Protein AF-A0A7S1WLD5-F1 (afdb_monomer_lite)

Foldseek 3Di:
DDDDPVVVVVVVVVVVVLLPDCPQLDDDPDQGPQDPVNLSVDPLVSLLVVVVVVVVVVVVVVVVCVVVVVVVVVVDDPCPVVVVLVCQLVVLVVLLVVLVCLVVSVSSQLSPPDPACSNPVDGDPDHSNVVSNVSSVVSNVSSVCSNVVSVVVVVVVVVD

pLDDT: mean 77.35, std 20.02, range [31.09, 97.88]

Radius of gyration: 20.26 Å; chains: 1; bounding box: 47×35×56 Å

Secondary structure (DSSP, 8-state):
-PPPTHHHHHHHHHHHHHHS-GGGS--TT--PPPPTT-GGGS-HHHHHHHHHHHHHHHHHHHHHHHHHHHHHTTTSPTTHHHHHHTTHHHHHHHHHHHHHHHHHTHHHHHTTSPPTTTBTTBPPPS-HHHHHHHHHHHHHHHHHHHHHHHHHHHHHHTT-

Sequence (160 aa):
RQPTPALAAGALAAAGSLLLDPAWAGTDGMALPVAPSGINALPESQQAAAVLAILAGLALDTWFLLFALGKLRGALPEGWFENWQKTWPVLGAVYMAAGVAHFTAAAAFESIYPPPGTWGFWLLPGSAEFHVAWTGVAEIAGGAGLFLGALYLGIADSLK

Structure (mmCIF, N/CA/C/O backbone):
data_AF-A0A7S1WLD5-F1
#
_entry.id   AF-A0A7S1WLD5-F1
#
loop_
_atom_site.group_PDB
_atom_site.id
_atom_site.type_symbol
_atom_site.label_atom_id
_atom_site.label_alt_id
_atom_site.label_comp_id
_atom_site.label_asym_id
_atom_site.label_entity_id
_atom_site.label_seq_id
_atom_site.pdbx_PDB_ins_code
_atom_site.Cartn_x
_atom_site.Cartn_y
_atom_site.Cartn_z
_atom_site.occupancy
_atom_site.B_iso_or_equiv
_atom_site.auth_seq_id
_atom_site.auth_comp_id
_atom_site.auth_asym_id
_atom_site.auth_atom_id
_atom_site.pdbx_PDB_model_num
ATOM 1 N N . ARG A 1 1 ? -14.870 -22.609 15.063 1.00 41.34 1 ARG A N 1
ATOM 2 C CA . ARG A 1 1 ? -13.525 -23.064 14.634 1.00 41.34 1 ARG A CA 1
ATOM 3 C C . ARG A 1 1 ? -12.662 -21.822 14.490 1.00 41.34 1 ARG A C 1
ATOM 5 O O . ARG A 1 1 ? -12.967 -21.013 13.629 1.00 41.34 1 ARG A O 1
ATOM 12 N N . GLN A 1 2 ? -11.698 -21.615 15.384 1.00 34.25 2 GLN A N 1
ATOM 13 C CA . GLN A 1 2 ? -10.768 -20.487 15.281 1.00 34.25 2 GLN A CA 1
ATOM 14 C C . GLN A 1 2 ? -9.741 -20.793 14.177 1.00 34.25 2 GLN A C 1
ATOM 16 O O . GLN A 1 2 ? -9.264 -21.931 14.134 1.00 34.25 2 GLN A O 1
ATOM 21 N N . PRO A 1 3 ? -9.435 -19.857 13.262 1.00 37.41 3 PRO A N 1
ATOM 22 C CA . PRO A 1 3 ? -8.400 -20.068 12.260 1.00 37.41 3 PRO A CA 1
ATOM 23 C C . PRO A 1 3 ? -7.035 -20.141 12.953 1.00 37.41 3 PRO A C 1
ATOM 25 O O . PRO A 1 3 ? -6.653 -19.257 13.715 1.00 37.41 3 PRO A O 1
ATOM 28 N N . THR A 1 4 ? -6.316 -21.235 12.722 1.00 37.81 4 THR A N 1
ATOM 29 C CA . THR A 1 4 ? -4.970 -21.458 13.253 1.00 37.81 4 THR A CA 1
ATOM 30 C C . THR A 1 4 ? -3.964 -20.464 12.648 1.00 37.81 4 THR A C 1
ATOM 32 O O . THR A 1 4 ? -3.985 -20.262 11.431 1.00 37.81 4 THR A O 1
ATOM 35 N N . PRO A 1 5 ? -3.025 -19.914 13.445 1.00 45.03 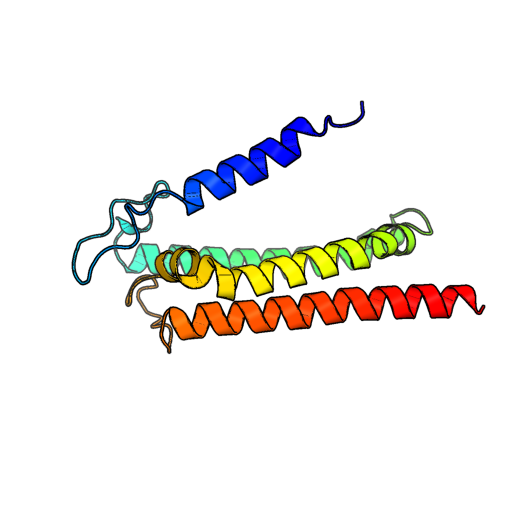5 PRO A N 1
ATOM 36 C CA . PRO A 1 5 ? -2.035 -18.905 13.026 1.00 45.03 5 PRO A CA 1
ATOM 37 C C . PRO A 1 5 ? -1.065 -19.359 11.915 1.00 45.03 5 PRO A C 1
ATOM 39 O O . PRO A 1 5 ? -0.334 -18.545 11.355 1.00 45.03 5 PRO A O 1
ATOM 42 N N . ALA A 1 6 ? -1.087 -20.640 11.542 1.00 37.34 6 ALA A N 1
ATOM 43 C CA . ALA A 1 6 ? -0.253 -21.211 10.487 1.00 37.34 6 ALA A CA 1
ATOM 44 C C . ALA A 1 6 ? -0.578 -20.685 9.071 1.00 37.34 6 ALA A C 1
ATOM 46 O O . ALA A 1 6 ? 0.311 -20.633 8.227 1.00 37.34 6 ALA A O 1
ATOM 47 N N . LEU A 1 7 ? -1.819 -20.254 8.803 1.00 36.81 7 LEU A N 1
ATOM 48 C CA . LEU A 1 7 ? -2.211 -19.751 7.475 1.00 36.81 7 LEU A CA 1
ATOM 49 C C . LEU A 1 7 ? -1.697 -18.327 7.198 1.00 36.81 7 LEU A C 1
ATOM 51 O O . LEU A 1 7 ? -1.329 -18.021 6.067 1.00 36.81 7 LEU A O 1
ATOM 55 N N . ALA A 1 8 ? -1.610 -17.477 8.226 1.00 35.59 8 ALA A N 1
ATOM 56 C CA . ALA A 1 8 ? -1.087 -16.115 8.092 1.00 35.59 8 ALA A CA 1
ATOM 57 C C . ALA A 1 8 ? 0.445 -16.097 7.928 1.00 35.59 8 ALA A C 1
ATOM 59 O O . ALA A 1 8 ? 0.975 -15.334 7.124 1.00 35.59 8 ALA A O 1
ATOM 60 N N . ALA A 1 9 ? 1.152 -16.988 8.632 1.00 36.62 9 ALA A N 1
ATOM 61 C CA . ALA A 1 9 ? 2.599 -17.147 8.492 1.00 36.62 9 ALA A CA 1
ATOM 62 C C . ALA A 1 9 ? 2.997 -17.707 7.113 1.00 36.62 9 ALA A C 1
ATOM 64 O O . ALA A 1 9 ? 4.001 -17.283 6.546 1.00 36.62 9 ALA A O 1
ATOM 65 N N . GLY A 1 10 ? 2.188 -18.611 6.545 1.00 31.09 10 GLY A N 1
ATOM 66 C CA . GLY A 1 10 ? 2.418 -19.166 5.208 1.00 31.09 10 GLY A CA 1
ATOM 67 C C . GLY A 1 10 ? 2.287 -18.132 4.085 1.00 31.09 10 GLY A C 1
ATOM 68 O O . GLY A 1 10 ? 3.090 -18.144 3.158 1.00 31.09 10 GLY A O 1
ATOM 69 N N . ALA A 1 11 ? 1.335 -17.199 4.192 1.00 38.31 11 ALA A N 1
ATOM 70 C CA . ALA A 1 11 ? 1.167 -16.120 3.216 1.00 38.31 11 ALA A CA 1
ATOM 71 C C . ALA A 1 11 ? 2.327 -15.106 3.259 1.00 38.31 11 ALA A C 1
ATOM 73 O O . ALA A 1 11 ? 2.817 -14.700 2.207 1.00 38.31 11 ALA A O 1
ATOM 74 N N . LEU A 1 12 ? 2.820 -14.759 4.457 1.00 37.16 12 LEU A N 1
ATOM 75 C CA . LEU A 1 12 ? 4.004 -13.903 4.611 1.00 37.16 12 LEU A CA 1
ATOM 76 C C . LEU A 1 12 ? 5.284 -14.585 4.105 1.00 37.16 12 LEU A C 1
ATOM 78 O O . LEU A 1 12 ? 6.109 -13.942 3.463 1.00 37.16 12 LEU A O 1
ATOM 82 N N . ALA A 1 13 ? 5.448 -15.884 4.370 1.00 36.97 13 ALA A N 1
ATOM 83 C CA . ALA A 1 13 ? 6.610 -16.645 3.917 1.00 36.97 13 ALA A CA 1
ATOM 84 C C . ALA A 1 13 ? 6.613 -16.855 2.393 1.00 36.97 13 ALA A C 1
ATOM 86 O O . ALA A 1 13 ? 7.673 -16.778 1.774 1.00 36.97 13 ALA A O 1
ATOM 87 N N . ALA A 1 14 ? 5.442 -17.066 1.780 1.00 36.34 14 ALA A N 1
ATOM 88 C CA . ALA A 1 14 ? 5.288 -17.165 0.328 1.00 36.34 14 ALA A CA 1
ATOM 89 C C . ALA A 1 14 ? 5.526 -15.815 -0.373 1.00 36.34 14 ALA A C 1
ATOM 91 O O . ALA A 1 14 ? 6.196 -15.769 -1.402 1.00 36.34 14 ALA A O 1
ATOM 92 N N . ALA A 1 15 ? 5.056 -14.707 0.213 1.00 38.03 15 ALA A N 1
ATOM 93 C CA . ALA A 1 15 ? 5.371 -13.364 -0.274 1.00 38.03 15 ALA A CA 1
ATOM 94 C C . ALA A 1 15 ? 6.873 -13.052 -0.138 1.00 38.03 15 ALA A C 1
ATOM 96 O O . ALA A 1 15 ? 7.484 -12.537 -1.069 1.00 38.03 15 ALA A O 1
ATOM 97 N N . GLY A 1 16 ? 7.491 -13.439 0.983 1.00 35.56 16 GLY A N 1
ATOM 98 C CA . GLY A 1 16 ? 8.926 -13.271 1.217 1.00 35.56 16 GLY A CA 1
ATOM 99 C C . GLY A 1 16 ? 9.806 -14.093 0.273 1.00 35.56 16 GLY A C 1
ATOM 100 O O . GLY A 1 16 ? 10.851 -13.617 -0.143 1.00 35.56 16 GLY A O 1
ATOM 101 N N . SER A 1 17 ? 9.388 -15.298 -0.124 1.00 39.84 17 SER A N 1
ATOM 102 C CA . SER A 1 17 ? 10.163 -16.131 -1.059 1.00 39.84 17 SER A CA 1
ATOM 103 C C . SER A 1 17 ? 10.035 -15.689 -2.523 1.00 39.84 17 SER A C 1
ATOM 105 O O . SER A 1 17 ? 10.983 -15.869 -3.278 1.00 39.84 17 SER A O 1
ATOM 107 N N . LEU A 1 18 ? 8.936 -15.028 -2.903 1.00 40.19 18 LEU A N 1
ATOM 108 C CA . LEU A 1 18 ? 8.808 -14.323 -4.190 1.00 40.19 18 LEU A CA 1
ATOM 109 C C . LEU A 1 18 ? 9.634 -13.024 -4.250 1.00 40.19 18 LEU A C 1
ATOM 111 O O . LEU A 1 18 ? 10.083 -12.643 -5.324 1.00 40.19 18 LEU A O 1
ATOM 115 N N . LEU A 1 19 ? 9.858 -12.367 -3.107 1.00 40.00 19 LEU A N 1
ATOM 116 C CA . LEU A 1 19 ? 10.661 -11.139 -2.991 1.00 40.00 19 LEU A CA 1
ATOM 117 C C . LEU A 1 19 ? 12.180 -11.389 -2.922 1.00 40.00 19 LEU A C 1
ATOM 119 O O . LEU A 1 19 ? 12.954 -10.447 -3.070 1.00 40.00 19 LEU A O 1
ATOM 123 N N . LEU A 1 20 ? 12.614 -12.630 -2.669 1.00 39.41 20 LEU A N 1
ATOM 124 C CA . LEU A 1 20 ? 14.019 -12.982 -2.416 1.00 39.41 20 LEU A CA 1
ATOM 125 C C . LEU A 1 20 ? 14.713 -13.723 -3.565 1.00 39.41 20 LEU A C 1
ATOM 127 O O . LEU A 1 20 ? 15.912 -13.976 -3.461 1.00 39.41 20 LEU A O 1
ATOM 131 N N . ASP A 1 21 ? 14.009 -14.081 -4.640 1.00 39.22 21 ASP A N 1
ATOM 132 C CA . ASP A 1 21 ? 14.665 -14.594 -5.844 1.00 39.22 21 ASP A CA 1
ATOM 133 C C . ASP A 1 21 ? 15.201 -13.397 -6.645 1.00 39.22 21 ASP A C 1
ATOM 135 O O . ASP A 1 21 ? 14.396 -12.580 -7.054 1.00 39.22 21 ASP A O 1
ATOM 139 N N . PRO A 1 22 ? 16.514 -13.211 -6.858 1.00 41.34 22 PRO A N 1
ATOM 140 C CA . PRO A 1 22 ? 17.058 -12.069 -7.597 1.00 41.34 22 PRO A CA 1
ATOM 141 C C . PRO A 1 22 ? 16.975 -12.228 -9.128 1.00 41.34 22 PRO A C 1
ATOM 143 O O . PRO A 1 22 ? 17.436 -11.346 -9.852 1.00 41.34 22 PRO A O 1
ATOM 146 N N . ALA A 1 23 ? 16.405 -13.325 -9.648 1.00 43.69 23 ALA A N 1
ATOM 147 C CA . ALA A 1 23 ? 16.416 -13.657 -11.080 1.00 43.69 23 ALA A CA 1
ATOM 148 C C . ALA A 1 23 ? 15.698 -12.651 -12.005 1.00 43.69 23 ALA A C 1
ATOM 150 O O . ALA A 1 23 ? 15.829 -12.727 -13.225 1.00 43.69 23 ALA A O 1
ATOM 151 N N . TRP A 1 24 ? 14.947 -11.708 -11.447 1.00 44.19 24 TRP A N 1
ATOM 152 C CA . TRP A 1 24 ? 14.149 -10.723 -12.176 1.00 44.19 24 TRP A CA 1
ATOM 153 C C . TRP A 1 24 ? 14.730 -9.300 -12.106 1.00 44.19 24 TRP A C 1
ATOM 155 O O . TRP A 1 24 ? 14.307 -8.430 -12.861 1.00 44.19 24 TRP A O 1
ATOM 165 N N . ALA A 1 25 ? 15.728 -9.060 -11.249 1.00 42.53 25 ALA A N 1
ATOM 166 C CA . ALA A 1 25 ? 16.315 -7.741 -11.001 1.00 42.53 25 ALA A CA 1
ATOM 167 C C . ALA A 1 25 ? 17.462 -7.380 -11.974 1.00 42.53 25 ALA A C 1
ATOM 169 O O . ALA A 1 25 ? 18.408 -6.686 -11.602 1.00 42.53 25 ALA A O 1
ATOM 170 N N . GLY A 1 26 ? 17.418 -7.871 -13.219 1.00 38.22 26 GLY A N 1
ATOM 171 C CA . GLY A 1 26 ? 18.551 -7.811 -14.141 1.00 38.22 26 GLY A CA 1
ATOM 172 C C . GLY A 1 26 ? 18.223 -7.419 -15.582 1.00 38.22 26 GLY A C 1
ATOM 173 O O . GLY A 1 26 ? 17.738 -8.235 -16.357 1.00 38.22 26 GLY A O 1
ATOM 174 N N . THR A 1 27 ? 18.712 -6.229 -15.942 1.00 41.09 27 THR A N 1
ATOM 175 C CA . THR A 1 27 ? 19.213 -5.762 -17.254 1.00 41.09 27 THR A CA 1
ATOM 176 C C . THR A 1 27 ? 18.261 -5.134 -18.276 1.00 41.09 27 THR A C 1
ATOM 178 O O . THR A 1 27 ? 17.300 -5.726 -18.765 1.00 41.09 27 THR A O 1
ATOM 181 N N . ASP A 1 28 ? 18.670 -3.925 -18.667 1.00 45.69 28 ASP A N 1
ATOM 182 C CA . ASP A 1 28 ? 18.375 -3.251 -19.924 1.00 45.69 28 ASP A CA 1
ATOM 183 C C . ASP A 1 28 ? 18.297 -4.229 -21.107 1.00 45.69 28 ASP A C 1
ATOM 185 O O . ASP A 1 28 ? 19.254 -4.935 -21.431 1.00 45.69 28 ASP A O 1
ATOM 189 N N . GLY A 1 29 ? 17.155 -4.236 -21.794 1.00 44.97 29 GLY A N 1
ATOM 190 C CA . GLY A 1 29 ? 17.025 -4.815 -23.131 1.00 44.97 29 GLY A CA 1
ATOM 191 C C . GLY A 1 29 ? 16.848 -6.334 -23.232 1.00 44.97 29 GLY A C 1
ATOM 192 O O . GLY A 1 29 ? 16.700 -6.819 -24.354 1.00 44.97 29 GLY A O 1
ATOM 193 N N . MET A 1 30 ? 16.803 -7.098 -22.134 1.00 46.12 30 MET A N 1
ATOM 194 C CA . MET A 1 30 ? 16.378 -8.504 -22.200 1.00 46.12 30 MET A CA 1
ATOM 195 C C . MET A 1 30 ? 14.857 -8.618 -22.093 1.00 46.12 30 MET A C 1
ATOM 197 O O . MET A 1 30 ? 14.233 -8.073 -21.186 1.00 46.12 30 MET A O 1
ATOM 201 N N . ALA A 1 31 ? 14.253 -9.338 -23.043 1.00 57.16 31 ALA A N 1
ATOM 202 C CA . ALA A 1 31 ? 12.845 -9.702 -22.991 1.00 57.16 31 ALA A CA 1
ATOM 203 C C . ALA A 1 31 ? 12.555 -10.383 -21.646 1.00 57.16 31 ALA A C 1
ATOM 205 O O . ALA A 1 31 ? 13.089 -11.460 -21.372 1.00 57.16 31 ALA A O 1
ATOM 206 N N . LEU A 1 32 ? 11.740 -9.736 -20.805 1.00 62.84 32 LEU A N 1
ATOM 207 C CA . LEU A 1 32 ? 11.307 -10.320 -19.541 1.00 62.84 32 LEU A CA 1
ATOM 208 C C . LEU A 1 32 ? 10.678 -11.695 -19.814 1.00 62.84 32 LEU A C 1
ATOM 210 O O . LEU A 1 32 ? 9.942 -11.837 -20.799 1.00 62.84 32 LEU A O 1
ATOM 214 N N . PRO A 1 33 ? 10.927 -12.705 -18.962 1.00 71.69 33 PRO A N 1
ATOM 215 C CA . PRO A 1 33 ? 10.250 -13.984 -19.096 1.00 71.69 33 PRO A CA 1
ATOM 216 C C . PRO A 1 33 ? 8.733 -13.771 -19.078 1.00 71.69 33 PRO A C 1
ATOM 218 O O . PRO A 1 33 ? 8.220 -12.845 -18.443 1.00 71.69 33 PRO A O 1
ATOM 221 N N . VAL A 1 34 ? 7.999 -14.626 -19.791 1.00 74.69 34 VAL A N 1
ATOM 222 C CA . VAL A 1 34 ? 6.534 -14.573 -19.780 1.00 74.69 34 VAL A CA 1
ATOM 223 C C . VAL A 1 34 ? 6.061 -14.735 -18.337 1.00 74.69 34 VAL A C 1
ATOM 225 O O . VAL A 1 34 ? 6.359 -15.736 -17.684 1.00 74.69 34 VAL A O 1
ATOM 228 N N . ALA A 1 35 ? 5.357 -13.727 -17.830 1.00 75.25 35 ALA A N 1
ATOM 229 C CA . ALA A 1 35 ? 4.811 -13.738 -16.487 1.00 75.25 35 ALA A CA 1
ATOM 230 C C . ALA A 1 35 ? 3.762 -14.857 -16.375 1.00 75.25 35 ALA A C 1
ATOM 232 O O . ALA A 1 35 ? 3.121 -15.187 -17.375 1.00 75.25 35 ALA A O 1
ATOM 233 N N . PRO A 1 36 ? 3.490 -15.400 -15.174 1.00 80.94 36 PRO A N 1
ATOM 234 C CA . PRO A 1 36 ? 2.449 -16.415 -14.992 1.00 80.94 36 PRO A CA 1
ATOM 235 C C . PRO A 1 36 ? 1.063 -16.005 -15.518 1.00 80.94 36 PRO A C 1
ATOM 237 O O . PRO A 1 36 ? 0.269 -16.862 -15.893 1.00 80.94 36 PRO A O 1
ATOM 240 N N . SER A 1 37 ? 0.770 -14.701 -15.571 1.00 80.38 37 SER A N 1
ATOM 241 C CA . SER A 1 37 ? -0.468 -14.161 -16.148 1.00 80.38 37 SER A CA 1
ATOM 242 C C . SER A 1 37 ? -0.516 -14.211 -17.680 1.00 80.38 37 SER A C 1
ATOM 244 O O . SER A 1 37 ? -1.590 -14.058 -18.255 1.00 80.38 37 SER A O 1
ATOM 246 N N . GLY A 1 38 ? 0.629 -14.354 -18.352 1.00 83.44 38 GLY A N 1
ATOM 247 C CA . GLY A 1 38 ? 0.768 -14.312 -19.808 1.00 83.44 38 GLY A CA 1
ATOM 248 C C . GLY A 1 38 ? 0.544 -12.936 -20.443 1.00 83.44 38 GLY A C 1
ATOM 249 O O . GLY A 1 38 ? 0.735 -12.797 -21.649 1.00 83.44 38 GLY A O 1
ATOM 250 N N . ILE A 1 39 ? 0.163 -11.912 -19.666 1.00 82.88 39 ILE A N 1
ATOM 251 C CA . ILE A 1 39 ? -0.220 -10.593 -20.195 1.00 82.88 39 ILE A CA 1
ATOM 252 C C . ILE A 1 39 ? 0.940 -9.959 -20.964 1.00 82.88 39 ILE A C 1
ATOM 254 O O . ILE A 1 39 ? 0.732 -9.458 -22.062 1.00 82.88 39 ILE A O 1
ATOM 258 N N . ASN A 1 40 ? 2.169 -10.051 -20.453 1.00 77.88 40 ASN A N 1
ATOM 259 C CA . ASN A 1 40 ? 3.350 -9.466 -21.093 1.00 77.88 40 ASN A CA 1
ATOM 260 C C . ASN A 1 40 ? 3.753 -10.138 -22.421 1.00 77.88 40 ASN A C 1
ATOM 262 O O . ASN A 1 40 ? 4.617 -9.613 -23.118 1.00 77.88 40 ASN A O 1
ATOM 266 N N . ALA A 1 41 ? 3.140 -11.270 -22.784 1.00 83.06 41 ALA A N 1
ATOM 267 C CA . ALA A 1 41 ? 3.333 -11.928 -24.077 1.00 83.06 41 ALA A CA 1
ATOM 268 C C . ALA A 1 41 ? 2.272 -11.536 -25.126 1.00 83.06 41 ALA A C 1
ATOM 270 O O . ALA A 1 41 ? 2.377 -11.940 -26.285 1.00 83.06 41 ALA A O 1
ATOM 271 N N . LEU A 1 42 ? 1.235 -10.784 -24.742 1.00 84.88 42 LEU A N 1
ATOM 272 C CA . LEU A 1 42 ? 0.179 -10.348 -25.656 1.00 84.88 42 LEU A CA 1
ATOM 273 C C . LEU A 1 42 ? 0.626 -9.137 -26.497 1.00 84.88 42 LEU A C 1
ATOM 275 O O . LEU A 1 42 ? 1.534 -8.411 -26.091 1.00 84.88 42 LEU A O 1
ATOM 279 N N . PRO A 1 43 ? -0.029 -8.847 -27.637 1.00 86.94 43 PRO A N 1
ATOM 280 C CA . PRO A 1 43 ? 0.161 -7.580 -28.342 1.00 86.94 43 PRO A CA 1
ATOM 281 C C . PRO A 1 43 ? -0.083 -6.374 -27.423 1.00 86.94 43 PRO A C 1
ATOM 283 O O . PRO A 1 43 ? -0.990 -6.413 -26.592 1.00 86.94 43 PRO A O 1
ATOM 286 N N . GLU A 1 44 ? 0.661 -5.279 -27.606 1.00 78.69 44 GLU A N 1
ATOM 287 C CA . GLU A 1 44 ? 0.599 -4.085 -26.737 1.00 78.69 44 GLU A CA 1
ATOM 288 C C . GLU A 1 44 ? -0.826 -3.551 -26.525 1.00 78.69 44 GLU A C 1
ATOM 290 O O . GLU A 1 44 ? -1.187 -3.156 -25.418 1.00 78.69 44 GLU A O 1
ATOM 295 N N . SER A 1 45 ? -1.675 -3.598 -27.556 1.00 83.81 45 SER A N 1
ATOM 296 C CA . SER A 1 45 ? -3.078 -3.178 -27.458 1.00 83.81 45 SER A CA 1
ATOM 297 C C . SER A 1 45 ? -3.894 -4.031 -26.483 1.00 83.81 45 SER A C 1
ATOM 299 O O . SER A 1 45 ? -4.780 -3.513 -25.806 1.00 83.81 45 SER A O 1
ATOM 301 N N . GLN A 1 46 ? -3.584 -5.322 -26.369 1.00 87.12 46 GLN A N 1
ATOM 302 C CA . GLN A 1 46 ? -4.226 -6.231 -25.422 1.00 87.12 46 GLN A CA 1
ATOM 303 C C . GLN A 1 46 ? -3.662 -6.060 -24.007 1.00 87.12 46 GLN A C 1
ATOM 305 O O . GLN A 1 46 ? -4.427 -6.130 -23.048 1.00 87.12 46 GLN A O 1
ATOM 310 N N . GLN A 1 47 ? -2.365 -5.762 -23.867 1.00 82.44 47 GLN A N 1
ATOM 311 C CA . GLN A 1 47 ? -1.768 -5.405 -22.571 1.00 82.44 47 GLN A CA 1
ATOM 312 C C . GLN A 1 47 ? -2.405 -4.127 -22.011 1.00 82.44 47 GLN A C 1
ATOM 314 O O . GLN A 1 47 ? -2.897 -4.103 -20.883 1.00 82.44 47 GLN A O 1
ATOM 319 N N . ALA A 1 48 ? -2.492 -3.089 -22.846 1.00 81.94 48 ALA A N 1
ATOM 320 C CA . ALA A 1 48 ? -3.170 -1.838 -22.537 1.00 81.94 48 ALA A CA 1
ATOM 321 C C . ALA A 1 48 ? -4.651 -2.051 -22.181 1.00 81.94 48 ALA A C 1
ATOM 323 O O . ALA A 1 48 ? -5.138 -1.498 -21.193 1.00 81.94 48 ALA A O 1
ATOM 324 N N . ALA A 1 49 ? -5.366 -2.880 -22.950 1.00 87.75 49 ALA A N 1
ATOM 325 C CA . ALA A 1 49 ? -6.758 -3.215 -22.663 1.00 87.75 49 ALA A CA 1
ATOM 326 C C . ALA A 1 49 ? -6.917 -3.931 -21.314 1.00 87.75 49 ALA A C 1
ATOM 328 O O . ALA A 1 49 ? -7.868 -3.641 -20.593 1.00 87.75 49 ALA A O 1
ATOM 329 N N . ALA A 1 50 ? -5.985 -4.814 -20.940 1.00 87.44 50 ALA A N 1
ATOM 330 C CA . ALA A 1 50 ? -5.999 -5.478 -19.639 1.00 87.44 50 ALA A CA 1
ATOM 331 C C . ALA A 1 50 ? -5.840 -4.472 -18.488 1.00 87.44 50 ALA A C 1
ATOM 333 O O . ALA A 1 50 ? -6.620 -4.506 -17.538 1.00 87.44 50 ALA A O 1
ATOM 334 N N . VAL A 1 51 ? -4.897 -3.528 -18.596 1.00 83.62 51 VAL A N 1
ATOM 335 C CA . VAL A 1 51 ? -4.721 -2.454 -17.600 1.00 83.62 51 VAL A CA 1
ATOM 336 C C . VAL A 1 51 ? -5.985 -1.599 -17.489 1.00 83.62 51 VAL A C 1
ATOM 338 O O . VAL A 1 51 ? -6.485 -1.375 -16.388 1.00 83.62 51 VAL A O 1
ATOM 341 N N . LEU A 1 52 ? -6.551 -1.165 -18.619 1.00 87.62 52 LEU A N 1
ATOM 342 C CA . LEU A 1 52 ? -7.783 -0.372 -18.637 1.00 87.62 52 LEU A CA 1
ATOM 343 C C . LEU A 1 52 ? -8.977 -1.130 -18.049 1.00 87.62 52 LEU A C 1
ATOM 345 O O . LEU A 1 52 ? -9.763 -0.541 -17.311 1.00 87.62 52 LEU A O 1
ATOM 349 N N . ALA A 1 53 ? -9.104 -2.425 -18.336 1.00 91.38 53 ALA A N 1
ATOM 350 C CA . ALA A 1 53 ? -10.156 -3.266 -17.779 1.00 91.38 53 ALA A CA 1
ATOM 351 C C . ALA A 1 53 ? -10.020 -3.411 -16.257 1.00 91.38 53 ALA A C 1
ATOM 353 O O . ALA A 1 53 ? -11.022 -3.322 -15.552 1.00 91.38 53 ALA A O 1
ATOM 354 N N . ILE A 1 54 ? -8.795 -3.566 -15.743 1.00 90.12 54 ILE A N 1
ATOM 355 C CA . ILE A 1 54 ? -8.525 -3.598 -14.299 1.00 90.12 54 ILE A CA 1
ATOM 356 C C . ILE A 1 54 ? -8.895 -2.257 -13.659 1.00 90.12 54 ILE A C 1
ATOM 358 O O . ILE A 1 54 ? -9.608 -2.239 -12.659 1.00 90.12 54 ILE A O 1
ATOM 362 N N . LEU A 1 55 ? -8.477 -1.131 -14.246 1.00 89.00 55 LEU A N 1
ATOM 363 C CA . LEU A 1 55 ? -8.809 0.203 -13.732 1.00 89.00 55 LEU A CA 1
ATOM 364 C C . LEU A 1 55 ? -10.322 0.463 -13.739 1.00 89.00 55 LEU A C 1
ATOM 366 O O . LEU A 1 55 ? -10.867 0.963 -12.755 1.00 89.00 55 LEU A O 1
ATOM 370 N N . ALA A 1 56 ? -11.009 0.094 -14.821 1.00 94.19 56 ALA A N 1
ATOM 371 C CA . ALA A 1 56 ? -12.458 0.213 -14.923 1.00 94.19 56 ALA A CA 1
ATOM 372 C C . ALA A 1 56 ? -13.170 -0.682 -13.899 1.00 94.19 56 ALA A C 1
ATOM 374 O O . ALA A 1 56 ? -14.087 -0.219 -13.225 1.00 94.19 56 ALA A O 1
ATOM 375 N N . GLY A 1 57 ? -12.719 -1.930 -13.741 1.00 96.75 57 GLY A N 1
ATOM 376 C CA . GLY A 1 57 ? -13.220 -2.858 -12.729 1.00 96.75 57 GLY A CA 1
ATOM 377 C C . GLY A 1 57 ? -13.071 -2.290 -11.320 1.00 96.75 57 GLY A C 1
ATOM 378 O O . GLY A 1 57 ? -14.060 -2.172 -10.609 1.00 96.75 57 GLY A O 1
ATOM 379 N N . LEU A 1 58 ? -11.877 -1.811 -10.957 1.00 94.00 58 LEU A N 1
ATOM 380 C CA . LEU A 1 58 ? -11.616 -1.185 -9.656 1.00 94.00 58 LEU A CA 1
ATOM 381 C C . LEU A 1 58 ? -12.506 0.036 -9.395 1.00 94.00 58 LEU A C 1
ATOM 383 O O . LEU A 1 58 ? -13.006 0.207 -8.280 1.00 94.00 58 LEU A O 1
ATOM 387 N N . ALA A 1 59 ? -12.715 0.887 -10.402 1.00 93.06 59 ALA A N 1
ATOM 388 C CA . ALA A 1 59 ? -13.579 2.058 -10.284 1.00 93.06 59 ALA A CA 1
ATOM 389 C C . ALA A 1 59 ? -15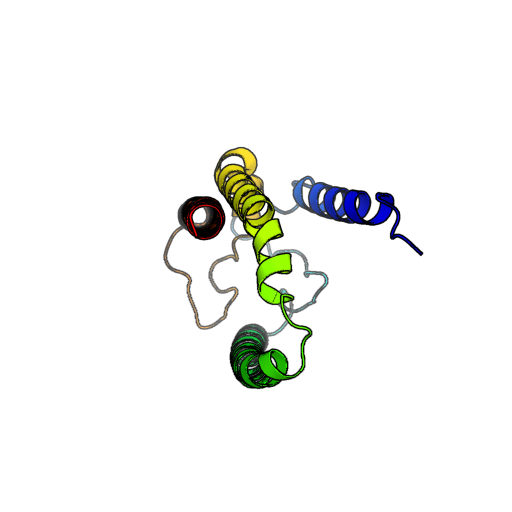.051 1.662 -10.079 1.00 93.06 59 ALA A C 1
ATOM 391 O O . ALA A 1 59 ? -15.720 2.208 -9.198 1.00 93.06 59 ALA A O 1
ATOM 392 N N . LEU A 1 60 ? -15.544 0.696 -10.860 1.00 95.56 60 LEU A N 1
ATOM 393 C CA . LEU A 1 60 ? -16.907 0.177 -10.746 1.00 95.56 60 LEU A CA 1
ATOM 394 C C . LEU A 1 60 ? -17.132 -0.534 -9.412 1.00 95.56 60 LEU A C 1
ATOM 396 O O . LEU A 1 60 ? -18.135 -0.269 -8.751 1.00 95.56 60 LEU A O 1
ATOM 400 N N . ASP A 1 61 ? -16.188 -1.371 -8.986 1.00 93.31 61 ASP A N 1
ATOM 401 C CA . ASP A 1 61 ? -16.242 -2.086 -7.714 1.00 93.31 61 ASP A CA 1
ATOM 402 C C . ASP A 1 61 ? -16.202 -1.111 -6.543 1.00 93.31 61 ASP A C 1
ATOM 404 O O . ASP A 1 61 ? -16.987 -1.237 -5.609 1.00 93.31 61 ASP A O 1
ATOM 408 N N . THR A 1 62 ? -15.353 -0.084 -6.603 1.00 92.50 62 THR A N 1
ATOM 409 C CA . THR A 1 62 ? -15.302 0.961 -5.575 1.00 92.50 62 THR A CA 1
ATOM 410 C C . THR A 1 62 ? -16.624 1.718 -5.506 1.00 92.50 62 THR A C 1
ATOM 412 O O . THR A 1 62 ? -17.180 1.882 -4.421 1.00 92.50 62 THR A O 1
ATOM 415 N N . TRP A 1 63 ? -17.173 2.150 -6.645 1.00 91.50 63 TRP A N 1
ATOM 416 C CA . TRP A 1 63 ? -18.479 2.810 -6.687 1.00 91.50 63 TRP A CA 1
ATOM 417 C C . TRP A 1 63 ? -19.586 1.916 -6.113 1.00 91.50 63 TRP A C 1
ATOM 419 O O . TRP A 1 63 ? -20.371 2.359 -5.270 1.00 91.50 63 TRP A O 1
ATOM 429 N N . PHE A 1 64 ? -19.614 0.644 -6.517 1.00 91.00 64 PHE A N 1
ATOM 430 C CA . PHE A 1 64 ? -20.582 -0.334 -6.039 1.00 91.00 64 PHE A CA 1
ATOM 431 C C . PHE A 1 64 ? -20.444 -0.579 -4.536 1.00 91.00 64 PHE A C 1
ATOM 433 O O . PHE A 1 64 ? -21.444 -0.551 -3.820 1.00 91.00 64 PHE A O 1
ATOM 440 N N . LEU A 1 65 ? -19.222 -0.769 -4.037 1.00 88.56 65 LEU A N 1
ATOM 441 C CA . LEU A 1 65 ? -18.949 -0.968 -2.619 1.00 88.56 65 LEU A CA 1
ATOM 442 C C . LEU A 1 65 ? -19.333 0.262 -1.809 1.00 88.56 65 LEU A C 1
ATOM 444 O O . LEU A 1 65 ? -19.944 0.097 -0.765 1.00 88.56 65 LEU A O 1
ATOM 448 N N . LEU A 1 66 ? -19.061 1.481 -2.275 1.00 87.31 66 LEU A N 1
ATOM 449 C CA . LEU A 1 66 ? -19.479 2.701 -1.578 1.00 87.31 66 LEU A CA 1
ATOM 450 C C . LEU A 1 66 ? -21.007 2.834 -1.530 1.00 87.31 66 LEU A C 1
ATOM 452 O O . LEU A 1 66 ? -21.569 3.132 -0.473 1.00 87.31 66 LEU A O 1
ATOM 456 N N . PHE A 1 67 ? -21.691 2.548 -2.641 1.00 85.12 67 PHE A N 1
ATOM 457 C CA . PHE A 1 67 ? -23.152 2.505 -2.690 1.00 85.12 67 PHE A CA 1
ATOM 458 C C . PHE A 1 67 ? -23.724 1.437 -1.743 1.00 85.12 67 PHE A C 1
ATOM 460 O O . PHE A 1 67 ? -24.665 1.698 -0.987 1.00 85.12 67 PHE A O 1
ATOM 467 N N . ALA A 1 68 ? -23.138 0.239 -1.749 1.00 84.44 68 ALA A N 1
ATOM 468 C CA . ALA A 1 68 ? -23.545 -0.873 -0.906 1.00 84.44 68 ALA A CA 1
ATOM 469 C C . ALA A 1 68 ? -23.249 -0.605 0.573 1.00 84.44 68 ALA A C 1
ATOM 471 O O . ALA A 1 68 ? -24.109 -0.869 1.405 1.00 84.44 68 ALA A O 1
ATOM 472 N N . LEU A 1 69 ? -22.093 -0.030 0.913 1.00 79.19 69 LEU A N 1
ATOM 473 C CA . LEU A 1 69 ? -21.671 0.271 2.284 1.00 79.19 69 LEU A CA 1
ATOM 474 C C . LEU A 1 69 ? -22.645 1.238 2.963 1.00 79.19 69 LEU A C 1
ATOM 476 O O . LEU A 1 69 ? -22.958 1.065 4.141 1.00 79.19 69 LEU A O 1
ATOM 480 N N . GLY A 1 70 ? -23.181 2.207 2.212 1.00 76.31 70 GLY A N 1
ATOM 481 C CA . GLY A 1 70 ? -24.235 3.100 2.695 1.00 76.31 70 GLY A CA 1
ATOM 482 C C . GLY A 1 70 ? -25.489 2.344 3.145 1.00 76.31 70 GLY A C 1
ATOM 483 O O . GLY A 1 70 ? -26.044 2.648 4.197 1.00 76.31 70 GLY A O 1
ATOM 484 N N . LYS A 1 71 ? -25.894 1.307 2.402 1.00 80.94 71 LYS A N 1
ATOM 485 C CA . LYS A 1 71 ? -27.014 0.427 2.779 1.00 80.94 71 LYS A CA 1
ATOM 486 C C . LYS A 1 71 ? -26.634 -0.567 3.878 1.00 80.94 71 LYS A C 1
ATOM 488 O O . LYS A 1 71 ? -27.433 -0.828 4.772 1.00 80.94 71 LYS A O 1
ATOM 493 N N . LEU A 1 72 ? -25.413 -1.097 3.828 1.00 78.88 72 LEU A N 1
ATOM 494 C CA . LEU A 1 72 ? -24.893 -2.095 4.761 1.00 78.88 72 LEU A CA 1
ATOM 495 C C . LEU A 1 72 ? -24.795 -1.535 6.182 1.00 78.88 72 LEU A C 1
ATOM 497 O O . LEU A 1 72 ? -25.053 -2.256 7.139 1.00 78.88 72 LEU A O 1
ATOM 501 N N . ARG A 1 73 ? -24.487 -0.239 6.324 1.00 76.00 73 ARG A N 1
ATOM 502 C CA . ARG A 1 73 ? -24.455 0.452 7.621 1.00 76.00 73 ARG A CA 1
ATOM 503 C C . ARG A 1 73 ? -25.745 0.298 8.422 1.00 76.00 73 ARG A C 1
ATOM 505 O O . ARG A 1 73 ? -25.663 0.136 9.629 1.00 76.00 73 ARG A O 1
ATOM 512 N N . GLY A 1 74 ? -26.905 0.309 7.763 1.00 78.44 74 GLY A N 1
ATOM 513 C CA . GLY A 1 74 ? -28.197 0.118 8.429 1.00 78.44 74 GLY A CA 1
ATOM 514 C C . GLY A 1 74 ? -28.556 -1.344 8.715 1.00 78.44 74 GLY A C 1
ATOM 515 O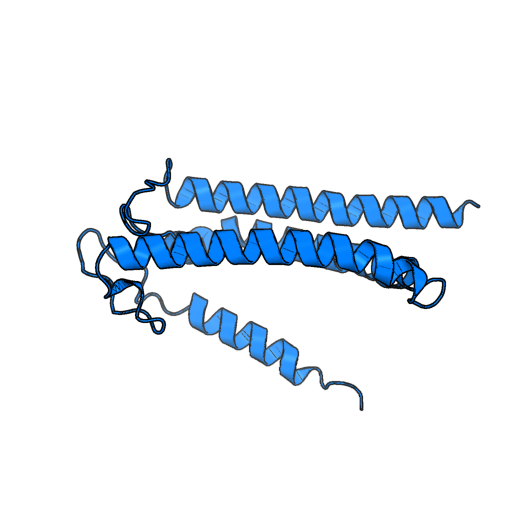 O . GLY A 1 74 ? -29.478 -1.599 9.480 1.00 78.44 74 GLY A O 1
ATOM 516 N N . ALA A 1 75 ? -27.858 -2.300 8.096 1.00 84.81 75 ALA A N 1
ATOM 517 C CA . ALA A 1 75 ? -28.108 -3.734 8.253 1.00 84.81 75 ALA A CA 1
ATOM 518 C C . ALA A 1 75 ? -27.150 -4.412 9.249 1.00 84.81 75 ALA A C 1
ATOM 520 O O . ALA A 1 75 ? -27.399 -5.541 9.673 1.00 84.81 75 ALA A O 1
ATOM 521 N N . LEU A 1 76 ? -26.039 -3.756 9.586 1.00 86.62 76 LEU A N 1
ATOM 522 C CA . LEU A 1 76 ? -25.052 -4.269 10.528 1.00 86.62 76 LEU A CA 1
ATOM 523 C C . LEU A 1 76 ? -25.487 -4.024 11.982 1.00 86.62 76 LEU A C 1
ATOM 525 O O . LEU A 1 76 ? -26.208 -3.062 12.249 1.00 86.62 76 LEU A O 1
ATOM 529 N N . PRO A 1 77 ? -25.040 -4.870 12.930 1.00 88.75 77 PRO A N 1
ATOM 530 C CA . PRO A 1 77 ? -25.293 -4.647 14.347 1.00 88.75 77 PRO A CA 1
ATOM 531 C C . PRO A 1 77 ? -24.758 -3.293 14.820 1.00 88.75 77 PRO A C 1
ATOM 533 O O . PRO A 1 77 ? -23.733 -2.807 14.333 1.00 88.75 77 PRO A O 1
ATOM 536 N N . GLU A 1 78 ? -25.422 -2.724 15.823 1.00 86.88 78 GLU A N 1
ATOM 537 C CA . GLU A 1 78 ? -24.923 -1.550 16.537 1.00 86.88 78 GLU A CA 1
ATOM 538 C C . GLU A 1 78 ? -23.503 -1.806 17.069 1.00 86.88 78 GLU A C 1
ATOM 540 O O . GLU A 1 78 ? -23.179 -2.911 17.514 1.00 86.88 78 GLU A O 1
ATOM 545 N N . GLY A 1 79 ? -22.628 -0.804 16.986 1.00 84.38 79 GLY A N 1
ATOM 546 C CA . GLY A 1 79 ? -21.246 -0.931 17.447 1.00 84.38 79 GLY A CA 1
ATOM 547 C C . GLY A 1 79 ? -20.301 -1.652 16.475 1.00 84.38 79 GLY A C 1
ATOM 548 O O . GLY A 1 79 ? -19.119 -1.811 16.789 1.00 84.38 79 GLY A O 1
ATOM 549 N N . TRP A 1 80 ? -20.776 -2.138 15.317 1.00 88.12 80 TRP A N 1
ATOM 550 C CA . TRP A 1 80 ? -19.938 -2.894 14.377 1.00 88.12 80 TRP A CA 1
ATOM 551 C C . TRP A 1 80 ? -18.732 -2.085 13.881 1.00 88.12 80 TRP A C 1
ATOM 553 O O . TRP A 1 80 ? -17.601 -2.578 13.893 1.00 88.12 80 TRP A O 1
ATOM 563 N N . PHE A 1 81 ? -18.958 -0.840 13.453 1.00 83.81 81 PHE A N 1
ATOM 564 C CA . PHE A 1 81 ? -17.897 0.012 12.912 1.00 83.81 81 PHE A CA 1
ATOM 565 C C . PHE A 1 81 ? -16.942 0.476 14.006 1.00 83.81 81 PHE A C 1
ATOM 567 O O . PHE A 1 81 ? -15.734 0.450 13.801 1.00 83.81 81 PHE A O 1
ATOM 574 N N . GLU A 1 82 ? -17.466 0.816 15.177 1.00 85.12 82 GLU A N 1
ATOM 575 C CA . GLU A 1 82 ? -16.712 1.198 16.366 1.00 85.12 82 GLU A CA 1
ATOM 576 C C . GLU A 1 82 ? -15.798 0.050 16.807 1.00 85.12 82 GLU A C 1
ATOM 578 O O . GLU A 1 82 ? -14.631 0.250 17.140 1.00 85.12 82 GLU A O 1
ATOM 583 N N . ASN A 1 83 ? -16.296 -1.189 16.765 1.00 86.81 83 ASN A N 1
ATOM 584 C CA . ASN A 1 83 ? -15.491 -2.350 17.112 1.00 86.81 83 ASN A CA 1
ATOM 585 C C . ASN A 1 83 ? -14.403 -2.639 16.071 1.00 86.81 83 ASN A C 1
ATOM 587 O O . ASN A 1 83 ? -13.290 -3.006 16.440 1.00 86.81 83 ASN A O 1
ATOM 591 N N . TRP A 1 84 ? -14.696 -2.440 14.786 1.00 86.62 84 TRP A N 1
ATOM 592 C CA . TRP A 1 84 ? -13.692 -2.556 13.731 1.00 86.62 84 TRP A CA 1
ATOM 593 C C . TRP A 1 84 ? -12.628 -1.452 13.812 1.00 86.62 84 TRP A C 1
ATOM 595 O O . TRP A 1 84 ? -11.445 -1.732 13.642 1.00 86.62 84 TRP A O 1
ATOM 605 N N . GLN A 1 85 ? -13.004 -0.218 14.157 1.00 87.81 85 GLN A N 1
ATOM 606 C CA . GLN A 1 85 ? -12.071 0.903 14.334 1.00 87.81 85 GLN A CA 1
ATOM 607 C C . GLN A 1 85 ? -10.995 0.636 15.390 1.00 87.81 85 GLN A C 1
ATOM 609 O O . GLN A 1 85 ? -9.872 1.119 15.262 1.00 87.81 85 GLN A O 1
ATOM 614 N N . LYS A 1 86 ? -11.267 -0.219 16.381 1.00 86.44 86 LYS A N 1
ATOM 615 C CA . LYS A 1 86 ? -10.259 -0.643 17.368 1.00 86.44 86 LYS A CA 1
ATOM 616 C C . LYS A 1 86 ? -9.068 -1.370 16.739 1.00 86.44 86 LYS A C 1
ATOM 618 O O . LYS A 1 86 ? -8.000 -1.407 17.343 1.00 86.44 86 LYS A O 1
ATOM 623 N N . THR A 1 87 ? -9.213 -1.938 15.539 1.00 89.50 87 THR A N 1
ATOM 624 C CA . THR A 1 87 ? -8.103 -2.589 14.822 1.00 89.50 87 THR A CA 1
ATOM 625 C C . THR A 1 87 ? -7.303 -1.616 13.958 1.00 89.50 87 THR A C 1
ATOM 627 O O . THR A 1 87 ? -6.253 -1.985 13.434 1.00 89.50 87 THR A O 1
ATOM 630 N N . TRP A 1 88 ? -7.771 -0.379 13.782 1.00 93.00 88 TRP A N 1
ATOM 631 C CA . TRP A 1 88 ? -7.144 0.599 12.894 1.00 93.00 88 TRP A CA 1
ATOM 632 C C . TRP A 1 88 ? -5.754 1.057 13.346 1.00 93.00 88 TRP A C 1
ATOM 634 O O . TRP A 1 88 ? -4.913 1.214 12.466 1.00 93.00 88 TRP A O 1
ATOM 644 N N . PRO A 1 89 ? -5.431 1.193 14.651 1.00 93.12 89 PRO A N 1
ATOM 645 C CA . PRO A 1 89 ? -4.054 1.454 15.062 1.00 93.12 89 PRO A CA 1
ATOM 646 C C . PRO A 1 89 ? -3.102 0.348 14.595 1.00 93.12 89 PRO A C 1
ATOM 648 O O . PRO A 1 89 ? -2.046 0.625 14.040 1.00 93.12 89 PRO A O 1
ATOM 651 N N . VAL A 1 90 ? -3.494 -0.921 14.728 1.00 93.94 90 VAL A N 1
ATOM 652 C CA . VAL A 1 90 ? -2.669 -2.038 14.240 1.00 93.94 90 VAL A CA 1
ATOM 653 C C . VAL A 1 90 ? -2.487 -1.946 12.726 1.00 93.94 90 VAL A C 1
ATOM 655 O O . VAL A 1 90 ? -1.368 -2.064 12.237 1.00 93.94 90 VAL A O 1
ATOM 658 N N . LEU A 1 91 ? -3.563 -1.671 11.985 1.00 93.88 91 LEU A N 1
ATOM 659 C CA . LEU A 1 91 ? -3.499 -1.500 10.534 1.00 93.88 91 LEU A CA 1
ATOM 660 C C . LEU A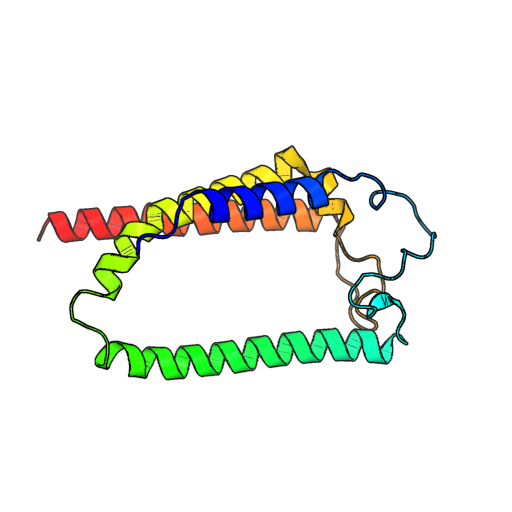 1 91 ? -2.599 -0.318 10.129 1.00 93.88 91 LEU A C 1
ATOM 662 O O . LEU A 1 91 ? -1.783 -0.452 9.223 1.00 93.88 91 LEU A O 1
ATOM 666 N N . GLY A 1 92 ? -2.687 0.812 10.833 1.00 94.94 92 GLY A N 1
ATOM 667 C CA . GLY A 1 92 ? -1.830 1.977 10.614 1.00 94.94 92 GLY A CA 1
ATOM 668 C C . GLY A 1 92 ? -0.355 1.670 10.868 1.00 94.94 92 GLY A C 1
ATOM 669 O O . GLY A 1 92 ? 0.497 2.044 10.067 1.00 94.94 92 GLY A O 1
ATOM 670 N N . ALA A 1 93 ? -0.048 0.916 11.927 1.00 96.25 93 ALA A N 1
ATOM 671 C CA . ALA A 1 93 ? 1.310 0.452 12.207 1.00 96.25 93 ALA A CA 1
ATOM 672 C C . ALA A 1 93 ? 1.850 -0.487 11.118 1.00 96.25 93 ALA A C 1
ATOM 674 O O . ALA A 1 93 ? 3.012 -0.366 10.735 1.00 96.25 93 ALA A O 1
ATOM 675 N N . VAL A 1 94 ? 1.008 -1.377 10.581 1.00 97.12 94 VAL A N 1
ATOM 676 C CA . VAL A 1 94 ? 1.374 -2.243 9.450 1.00 97.12 94 VAL A CA 1
ATOM 677 C C . VAL A 1 94 ? 1.697 -1.415 8.205 1.00 97.12 94 VAL A C 1
ATOM 679 O O . VAL A 1 94 ? 2.731 -1.659 7.592 1.00 97.12 94 VAL A O 1
ATOM 682 N N . TYR A 1 95 ? 0.887 -0.407 7.865 1.00 96.31 95 TYR A N 1
ATOM 683 C CA . TYR A 1 95 ? 1.180 0.487 6.736 1.00 96.31 95 TYR A CA 1
ATOM 684 C C . TYR A 1 95 ? 2.466 1.292 6.940 1.00 96.31 95 TYR A C 1
ATOM 686 O O . TYR A 1 95 ? 3.263 1.404 6.016 1.00 96.31 95 TYR A O 1
ATOM 694 N N . MET A 1 96 ? 2.730 1.787 8.153 1.00 97.69 96 MET A N 1
ATOM 695 C CA . MET A 1 96 ? 4.006 2.451 8.445 1.00 97.69 96 MET A CA 1
ATOM 696 C C . MET A 1 96 ? 5.198 1.502 8.266 1.00 97.69 96 MET A C 1
ATOM 698 O O . MET A 1 96 ? 6.205 1.892 7.681 1.00 97.69 96 MET A O 1
ATOM 702 N N . ALA A 1 97 ? 5.089 0.253 8.729 1.00 96.88 97 ALA A N 1
ATOM 703 C CA . ALA A 1 97 ? 6.137 -0.749 8.548 1.00 96.88 97 ALA A CA 1
ATOM 704 C C . ALA A 1 97 ? 6.345 -1.120 7.068 1.00 96.88 97 ALA A C 1
ATOM 706 O O . ALA A 1 97 ? 7.489 -1.243 6.632 1.00 96.88 97 ALA A O 1
ATOM 707 N N . ALA A 1 98 ? 5.265 -1.247 6.291 1.00 93.75 98 ALA A N 1
ATOM 708 C CA . ALA A 1 98 ? 5.328 -1.457 4.844 1.00 93.75 98 ALA A CA 1
ATOM 709 C C . ALA A 1 98 ? 6.019 -0.282 4.132 1.00 93.75 98 ALA A C 1
ATOM 711 O O . ALA A 1 98 ? 6.918 -0.489 3.316 1.00 93.75 98 ALA A O 1
ATOM 712 N N . GLY A 1 99 ? 5.709 0.950 4.537 1.00 95.25 99 GLY A N 1
ATOM 713 C CA . GLY A 1 99 ? 6.344 2.127 3.960 1.00 95.25 99 GLY A CA 1
ATOM 714 C C . GLY A 1 99 ? 7.835 2.222 4.290 1.00 95.25 99 GLY A C 1
ATOM 715 O O . GLY A 1 99 ? 8.626 2.615 3.441 1.00 95.25 99 GLY A O 1
ATOM 716 N N . VAL A 1 100 ? 8.264 1.774 5.476 1.00 97.12 100 VAL A N 1
ATOM 717 C CA . VAL A 1 100 ? 9.697 1.620 5.795 1.00 97.12 100 VAL A CA 1
ATOM 718 C C . VAL A 1 100 ? 10.357 0.557 4.909 1.00 97.12 100 VAL A C 1
ATOM 720 O O . VAL A 1 100 ? 11.495 0.752 4.478 1.00 97.12 100 VAL A O 1
ATOM 723 N N . ALA A 1 101 ? 9.659 -0.540 4.602 1.00 95.62 101 ALA A N 1
ATOM 724 C CA . ALA A 1 101 ? 10.187 -1.606 3.751 1.00 95.62 101 ALA A CA 1
ATOM 725 C C . ALA A 1 101 ? 10.544 -1.115 2.338 1.00 95.62 101 ALA A C 1
ATOM 727 O O . ALA A 1 101 ? 11.535 -1.579 1.778 1.00 95.62 101 ALA A O 1
ATOM 728 N N . HIS A 1 102 ? 9.823 -0.125 1.801 1.00 93.00 102 HIS A N 1
ATOM 729 C CA . HIS A 1 102 ? 10.161 0.506 0.520 1.00 93.00 102 HIS A CA 1
ATOM 730 C C . HIS A 1 102 ? 11.559 1.146 0.508 1.00 93.00 102 HIS A C 1
ATOM 732 O O . HIS A 1 102 ? 12.177 1.230 -0.546 1.00 93.00 102 HIS A O 1
ATOM 738 N N . PHE A 1 103 ? 12.097 1.551 1.664 1.00 94.62 103 PHE A N 1
ATOM 739 C CA . PHE A 1 103 ? 13.452 2.105 1.769 1.00 94.62 103 PHE A CA 1
ATOM 740 C C . PHE A 1 103 ? 14.495 1.051 2.152 1.00 94.62 103 PHE A C 1
ATOM 742 O O . PHE A 1 103 ? 15.629 1.104 1.684 1.00 94.62 103 PHE A O 1
ATOM 749 N N . THR A 1 104 ? 14.141 0.090 3.010 1.00 95.75 104 THR A N 1
ATOM 750 C CA . THR A 1 104 ? 15.096 -0.920 3.504 1.00 95.75 104 THR A CA 1
ATOM 751 C C . THR A 1 104 ? 15.266 -2.108 2.559 1.00 95.75 104 THR A C 1
ATOM 753 O O . THR A 1 104 ? 16.307 -2.759 2.585 1.00 95.75 104 THR A O 1
ATOM 756 N N . ALA A 1 105 ? 14.274 -2.368 1.708 1.00 94.12 105 ALA A N 1
ATOM 757 C CA . ALA A 1 105 ? 14.286 -3.391 0.668 1.00 94.12 105 ALA A CA 1
ATOM 758 C C . ALA A 1 105 ? 14.031 -2.779 -0.723 1.00 94.12 105 ALA A C 1
ATOM 760 O O . ALA A 1 105 ? 13.435 -3.428 -1.579 1.00 94.12 105 ALA A O 1
ATOM 761 N N . ALA A 1 106 ? 14.488 -1.539 -0.950 1.00 91.25 106 ALA A N 1
ATOM 762 C CA . ALA A 1 106 ? 14.213 -0.754 -2.158 1.00 91.25 106 ALA A CA 1
ATOM 763 C C . ALA A 1 106 ? 14.448 -1.535 -3.456 1.00 91.25 106 ALA A C 1
ATOM 765 O O . ALA A 1 106 ? 13.561 -1.583 -4.299 1.00 91.25 106 ALA A O 1
ATOM 766 N N . ALA A 1 107 ? 15.572 -2.251 -3.568 1.00 89.00 107 ALA A N 1
ATOM 767 C CA . ALA A 1 107 ? 15.888 -3.057 -4.747 1.00 89.00 107 ALA A CA 1
ATOM 768 C C . ALA A 1 107 ? 14.785 -4.071 -5.099 1.00 89.00 107 ALA A C 1
ATOM 770 O O . ALA A 1 107 ? 14.450 -4.217 -6.267 1.00 89.00 107 ALA A O 1
ATOM 771 N N . ALA A 1 108 ? 14.179 -4.721 -4.098 1.00 87.12 108 ALA A N 1
ATOM 772 C CA . ALA A 1 108 ? 13.102 -5.687 -4.310 1.00 87.12 108 ALA A CA 1
ATOM 773 C C . ALA A 1 108 ? 11.777 -5.028 -4.720 1.00 87.12 108 ALA A C 1
ATOM 775 O O . ALA A 1 108 ? 10.930 -5.690 -5.300 1.00 87.12 108 ALA A O 1
ATOM 776 N N . PHE A 1 109 ? 11.565 -3.745 -4.430 1.00 89.50 109 PHE A N 1
ATOM 777 C CA . PHE A 1 109 ? 10.407 -3.006 -4.938 1.00 89.50 109 PHE A CA 1
ATOM 778 C C . PHE A 1 109 ? 10.696 -2.384 -6.307 1.00 89.50 109 PHE A C 1
ATOM 780 O O . PHE A 1 109 ? 9.831 -2.355 -7.177 1.00 89.50 109 PHE A O 1
ATOM 787 N N . GLU A 1 110 ? 11.921 -1.920 -6.535 1.00 88.81 110 GLU A N 1
ATOM 788 C CA . GLU A 1 110 ? 12.324 -1.325 -7.805 1.00 88.81 110 GLU A CA 1
ATOM 789 C C . GLU A 1 110 ? 12.294 -2.338 -8.934 1.00 88.81 110 GLU A C 1
ATOM 791 O O . GLU A 1 110 ? 11.894 -1.997 -10.040 1.00 88.81 110 GLU A O 1
ATOM 796 N N . SER A 1 111 ? 12.646 -3.595 -8.684 1.00 84.25 111 SER A N 1
ATOM 797 C CA . SER A 1 111 ? 12.619 -4.569 -9.761 1.00 84.25 111 SER A CA 1
ATOM 798 C C . SER A 1 111 ? 11.188 -4.909 -10.214 1.00 84.25 111 SER A C 1
ATOM 800 O O . SER A 1 111 ? 11.032 -5.412 -11.327 1.00 84.25 111 SER A O 1
ATOM 802 N N . ILE A 1 112 ? 10.125 -4.650 -9.410 1.00 83.12 112 ILE A N 1
ATOM 803 C CA . ILE A 1 112 ? 8.714 -4.882 -9.852 1.00 83.12 112 ILE A CA 1
ATOM 804 C C . ILE A 1 112 ? 8.174 -3.664 -10.581 1.00 83.12 112 ILE A C 1
ATOM 806 O O . ILE A 1 112 ? 7.050 -3.687 -11.089 1.00 83.12 112 ILE A O 1
ATOM 810 N N . TYR A 1 113 ? 8.972 -2.602 -10.647 1.00 82.56 113 TYR A N 1
ATOM 811 C CA . TYR A 1 113 ? 8.646 -1.443 -11.432 1.00 82.56 113 TYR A CA 1
ATOM 812 C C . TYR A 1 113 ? 8.490 -1.848 -12.904 1.00 82.56 113 TYR A C 1
ATOM 814 O O . TYR A 1 113 ? 9.399 -2.450 -13.485 1.00 82.56 113 TYR A O 1
ATOM 822 N N . PRO A 1 114 ? 7.342 -1.541 -13.530 1.00 74.88 114 PRO A N 1
ATOM 823 C CA . PRO A 1 114 ? 7.100 -1.929 -14.907 1.00 74.88 114 PRO A CA 1
ATOM 824 C C . PRO A 1 114 ? 8.099 -1.222 -15.836 1.00 74.88 114 PRO A C 1
ATOM 826 O O . PRO A 1 114 ? 8.226 0.005 -15.768 1.00 74.88 114 PRO A O 1
ATOM 829 N N . PRO A 1 115 ? 8.772 -1.945 -16.751 1.00 72.25 115 PRO A N 1
ATOM 830 C CA . PRO A 1 115 ? 9.611 -1.315 -17.760 1.00 72.25 115 PRO A CA 1
ATOM 831 C C . PRO A 1 115 ? 8.834 -0.300 -18.616 1.00 72.25 115 PRO A C 1
ATOM 833 O O . PRO A 1 115 ? 7.610 -0.427 -18.781 1.00 72.25 115 PRO A O 1
ATOM 836 N N . PRO A 1 116 ? 9.519 0.682 -19.226 1.00 71.19 116 PRO A N 1
ATOM 837 C CA . PRO A 1 116 ? 8.895 1.594 -20.178 1.00 71.19 116 PRO A CA 1
ATOM 838 C C . PRO A 1 116 ? 8.127 0.838 -21.271 1.00 71.19 116 PRO A C 1
ATOM 840 O O . PRO A 1 116 ? 8.621 -0.140 -21.825 1.00 71.19 116 PRO A O 1
ATOM 843 N N . GLY A 1 117 ? 6.908 1.288 -21.572 1.00 67.75 117 GLY A N 1
ATOM 844 C CA . GLY A 1 117 ? 6.048 0.662 -22.583 1.00 67.75 117 GLY A CA 1
ATOM 845 C C . GLY A 1 117 ? 5.158 -0.479 -22.077 1.00 67.75 117 GLY A C 1
ATOM 846 O O . GLY A 1 117 ? 4.260 -0.886 -22.807 1.00 67.75 117 GLY A O 1
ATOM 847 N N . THR A 1 118 ? 5.297 -0.933 -20.820 1.00 71.50 118 THR A N 1
ATOM 848 C CA . THR A 1 118 ? 4.445 -2.008 -20.253 1.00 71.50 118 THR A CA 1
ATOM 849 C C . THR A 1 118 ? 2.944 -1.716 -20.399 1.00 71.50 118 THR A C 1
ATOM 851 O O . THR A 1 118 ? 2.130 -2.627 -20.499 1.00 71.50 118 THR A O 1
ATOM 854 N N . TRP A 1 119 ? 2.543 -0.440 -20.381 1.00 71.06 119 TRP A N 1
ATOM 855 C CA . TRP A 1 119 ? 1.129 -0.045 -20.396 1.00 71.06 119 TRP A CA 1
ATOM 856 C C . TRP A 1 119 ? 0.680 0.404 -21.799 1.00 71.06 119 TRP A C 1
ATOM 858 O O . TRP A 1 119 ? -0.386 1.004 -21.950 1.00 71.06 119 TRP A O 1
ATOM 868 N N . GLY A 1 120 ? 1.494 0.134 -22.828 1.00 68.81 120 GLY A N 1
ATOM 869 C CA . GLY A 1 120 ? 1.265 0.472 -24.233 1.00 68.81 120 GLY A CA 1
ATOM 870 C C . GLY A 1 120 ? 1.260 1.978 -24.498 1.00 68.81 120 GLY A C 1
ATOM 871 O O . GLY A 1 120 ? 2.228 2.542 -24.994 1.00 68.81 120 GLY A O 1
ATOM 872 N N . PHE A 1 121 ? 0.160 2.646 -24.150 1.00 71.06 121 PHE A N 1
ATOM 873 C CA . PHE A 1 121 ? -0.059 4.074 -24.407 1.00 71.06 121 PHE A CA 1
ATOM 874 C C . PHE A 1 121 ? 0.362 4.983 -23.245 1.00 71.06 121 PHE A C 1
ATOM 876 O O . PHE A 1 121 ? 0.471 6.196 -23.425 1.00 71.06 121 PHE A O 1
ATOM 883 N N . TRP A 1 122 ? 0.556 4.425 -22.047 1.00 69.31 122 TRP A N 1
ATOM 884 C CA . TRP A 1 122 ? 0.886 5.193 -20.850 1.00 69.31 122 TRP A CA 1
ATOM 885 C C . TRP A 1 122 ? 2.351 5.002 -20.461 1.00 69.31 122 TRP A C 1
ATOM 887 O O . TRP A 1 122 ? 2.759 3.931 -20.011 1.00 69.31 122 TRP A O 1
ATOM 897 N N . LEU A 1 123 ? 3.144 6.059 -20.622 1.00 71.56 123 LEU A N 1
ATOM 898 C CA . LEU A 1 123 ? 4.509 6.115 -20.108 1.00 71.56 123 LEU A CA 1
ATOM 899 C C . LEU A 1 123 ? 4.474 6.701 -18.700 1.00 71.56 123 LEU A C 1
ATOM 901 O O . LEU A 1 123 ? 4.020 7.829 -18.506 1.00 71.56 123 LEU A O 1
ATOM 905 N N . LEU A 1 124 ? 4.948 5.933 -17.721 1.00 71.94 124 LEU A N 1
ATOM 906 C CA . LEU A 1 124 ? 4.987 6.380 -16.337 1.00 71.94 124 LEU A CA 1
ATOM 907 C C . LEU A 1 124 ? 6.162 7.364 -16.157 1.00 71.94 124 LEU A C 1
ATOM 909 O O . LEU A 1 124 ? 7.309 6.973 -16.379 1.00 71.94 124 LEU A O 1
ATOM 913 N N . PRO A 1 125 ? 5.915 8.640 -15.802 1.00 76.81 125 PRO A N 1
ATOM 914 C CA . PRO A 1 125 ? 6.992 9.605 -15.613 1.00 76.81 125 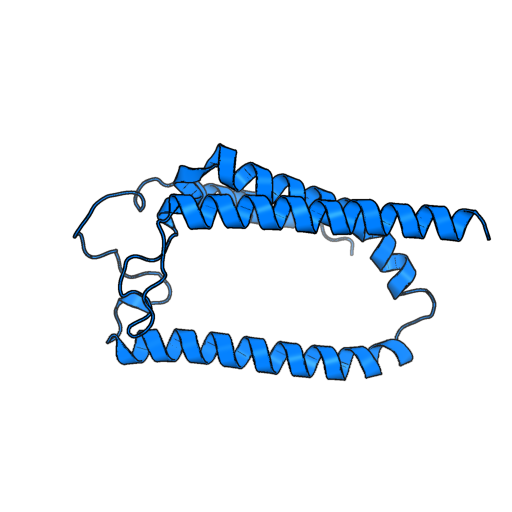PRO A CA 1
ATOM 915 C C . PRO A 1 125 ? 7.768 9.293 -14.328 1.00 76.81 125 PRO A C 1
ATOM 917 O O . PRO A 1 125 ? 7.157 8.992 -13.307 1.00 76.81 125 PRO A O 1
ATOM 920 N N . GLY A 1 126 ? 9.096 9.420 -14.356 1.00 82.44 126 GLY A N 1
ATOM 921 C CA . GLY A 1 126 ? 9.971 9.167 -13.203 1.00 82.44 126 GLY A CA 1
ATOM 922 C C . GLY A 1 126 ? 10.735 7.840 -13.281 1.00 82.44 126 GLY A C 1
ATOM 923 O O . GLY A 1 126 ? 10.560 7.058 -14.214 1.00 82.44 126 GLY A O 1
ATOM 924 N N . SER A 1 127 ? 11.624 7.618 -12.313 1.00 85.94 127 SER A N 1
ATOM 925 C CA . SER A 1 127 ? 12.407 6.384 -12.168 1.00 85.94 127 SER A CA 1
ATOM 926 C C . SER A 1 127 ? 11.729 5.397 -11.215 1.00 85.94 127 SER A C 1
ATOM 928 O O . SER A 1 127 ? 10.887 5.790 -10.405 1.00 85.94 127 SER A O 1
ATOM 930 N N . ALA A 1 128 ? 12.136 4.126 -11.274 1.00 88.62 128 ALA A N 1
ATOM 931 C CA . ALA A 1 128 ? 11.731 3.115 -10.295 1.00 88.62 128 ALA A CA 1
ATOM 932 C C . ALA A 1 128 ? 11.996 3.592 -8.856 1.00 88.62 128 ALA A C 1
ATOM 934 O O . ALA A 1 128 ? 11.079 3.604 -8.038 1.00 88.62 128 ALA A O 1
ATOM 935 N N . GLU A 1 129 ? 13.207 4.096 -8.598 1.00 92.00 129 GLU A N 1
ATOM 936 C CA . GLU A 1 129 ? 13.623 4.682 -7.316 1.00 92.00 129 GLU A CA 1
ATOM 937 C C . GLU A 1 129 ? 12.643 5.762 -6.828 1.00 92.00 129 GLU A C 1
ATOM 939 O O . GLU A 1 129 ? 12.192 5.729 -5.683 1.00 92.00 129 GLU A O 1
ATOM 944 N N . PHE A 1 130 ? 12.254 6.697 -7.706 1.00 92.38 130 PHE A N 1
ATOM 945 C CA . PHE A 1 130 ? 11.307 7.754 -7.354 1.00 92.38 130 PHE A CA 1
ATOM 946 C C . PHE A 1 130 ? 9.951 7.184 -6.918 1.00 92.38 130 PHE A C 1
ATOM 948 O O . PHE A 1 130 ? 9.419 7.592 -5.885 1.00 92.38 130 PHE A O 1
ATOM 955 N N . HIS A 1 131 ? 9.389 6.245 -7.683 1.00 91.38 131 HIS A N 1
ATOM 956 C CA . HIS A 1 131 ? 8.072 5.669 -7.387 1.00 91.38 131 HIS A CA 1
ATOM 957 C C . HIS A 1 131 ? 8.080 4.809 -6.125 1.00 91.38 131 HIS A C 1
ATOM 959 O O . HIS A 1 131 ? 7.140 4.887 -5.332 1.00 91.38 131 HIS A O 1
ATOM 965 N N . VAL A 1 132 ? 9.143 4.034 -5.901 1.00 94.00 132 VAL A N 1
ATOM 966 C CA . VAL A 1 132 ? 9.323 3.228 -4.686 1.00 94.00 132 VAL A CA 1
ATOM 967 C C . VAL A 1 132 ? 9.444 4.129 -3.461 1.00 94.00 132 VAL A C 1
ATOM 969 O O . VAL A 1 132 ? 8.705 3.946 -2.493 1.00 94.00 132 VAL A O 1
ATOM 972 N N . ALA A 1 133 ? 10.289 5.162 -3.522 1.00 94.94 133 ALA A N 1
ATOM 973 C CA . ALA A 1 133 ? 10.438 6.122 -2.434 1.00 94.94 133 ALA A CA 1
ATOM 974 C C . ALA A 1 133 ? 9.130 6.879 -2.151 1.00 94.94 133 ALA A C 1
ATOM 976 O O . ALA A 1 133 ? 8.722 7.006 -0.996 1.00 94.94 133 ALA A O 1
ATOM 977 N N . TRP A 1 134 ? 8.439 7.355 -3.193 1.00 95.50 134 TRP A N 1
ATOM 978 C CA . TRP A 1 134 ? 7.162 8.053 -3.040 1.00 95.50 134 TRP A CA 1
ATOM 979 C C . TRP A 1 134 ? 6.082 7.160 -2.420 1.00 95.50 134 TRP A C 1
ATOM 981 O O . TRP A 1 134 ? 5.369 7.600 -1.517 1.00 95.50 134 TRP A O 1
ATOM 991 N N . THR A 1 135 ? 5.995 5.899 -2.849 1.00 95.12 135 THR A N 1
ATOM 992 C CA . THR A 1 135 ? 5.064 4.920 -2.267 1.00 95.12 135 THR A CA 1
ATOM 993 C C . THR A 1 135 ? 5.378 4.689 -0.791 1.00 95.12 135 THR A C 1
ATOM 995 O O . THR A 1 135 ? 4.472 4.767 0.037 1.00 95.12 135 THR A O 1
ATOM 998 N N . GLY A 1 136 ? 6.659 4.544 -0.435 1.00 97.12 136 GLY A N 1
ATOM 999 C CA . GLY A 1 136 ? 7.091 4.444 0.959 1.00 97.12 136 GLY A CA 1
ATOM 1000 C C . GLY A 1 136 ? 6.661 5.641 1.814 1.00 97.12 136 GLY A C 1
ATOM 1001 O O . GLY A 1 136 ? 6.122 5.465 2.909 1.00 97.12 136 GLY A O 1
ATOM 1002 N N . VAL A 1 137 ? 6.824 6.870 1.305 1.00 97.81 137 VAL A N 1
ATOM 1003 C CA . VAL A 1 137 ? 6.341 8.088 1.984 1.00 97.81 137 VAL A CA 1
ATOM 1004 C C . VAL A 1 137 ? 4.822 8.062 2.153 1.00 97.81 137 VAL A C 1
ATOM 1006 O O . VAL A 1 137 ? 4.325 8.355 3.243 1.00 97.81 137 VAL A O 1
ATOM 1009 N N . ALA A 1 138 ? 4.081 7.717 1.100 1.00 97.75 138 ALA A N 1
ATOM 1010 C CA . ALA A 1 138 ? 2.624 7.683 1.126 1.00 97.75 138 ALA A CA 1
ATOM 1011 C C . ALA A 1 138 ? 2.089 6.653 2.134 1.00 97.75 138 ALA A C 1
ATOM 1013 O O . ALA A 1 138 ? 1.153 6.954 2.875 1.00 97.75 138 ALA A O 1
ATOM 1014 N N . GLU A 1 139 ? 2.703 5.473 2.218 1.00 97.25 139 GLU A N 1
ATOM 1015 C CA . GLU A 1 139 ? 2.335 4.430 3.178 1.00 97.25 139 GLU A CA 1
ATOM 1016 C C . GLU A 1 139 ? 2.653 4.824 4.623 1.00 97.25 139 GLU A C 1
ATOM 1018 O O . GLU A 1 139 ? 1.816 4.626 5.506 1.00 97.25 139 GLU A O 1
ATOM 1023 N N . ILE A 1 140 ? 3.810 5.449 4.875 1.00 97.75 140 ILE A N 1
ATOM 1024 C CA . ILE A 1 140 ? 4.140 5.983 6.204 1.00 97.75 140 ILE A CA 1
ATOM 1025 C C . ILE A 1 140 ? 3.141 7.070 6.598 1.00 97.75 140 ILE A C 1
ATOM 1027 O O . ILE A 1 140 ? 2.586 7.022 7.694 1.00 97.75 140 ILE A O 1
ATOM 1031 N N . ALA A 1 141 ? 2.878 8.036 5.716 1.00 97.88 141 ALA A N 1
ATOM 1032 C CA . ALA A 1 141 ? 1.968 9.140 5.998 1.00 97.88 141 ALA A CA 1
ATOM 1033 C C . ALA A 1 141 ? 0.522 8.654 6.203 1.00 97.88 141 ALA A C 1
ATOM 1035 O O . ALA A 1 141 ? -0.130 9.046 7.172 1.00 97.88 141 ALA A O 1
ATOM 1036 N N . GLY A 1 142 ? 0.030 7.769 5.332 1.00 96.62 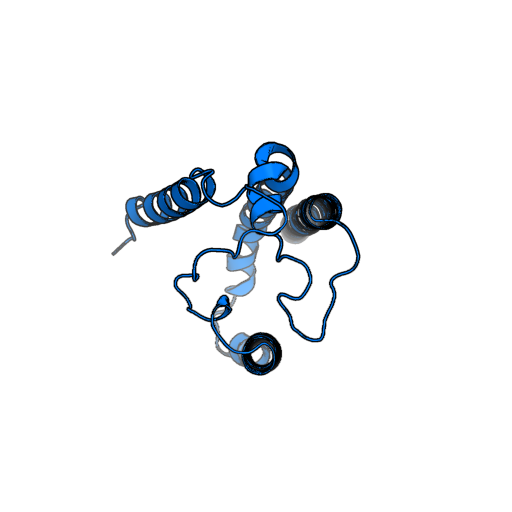142 GLY A N 1
ATOM 1037 C CA . GLY A 1 142 ? -1.301 7.172 5.438 1.00 96.62 142 GLY A CA 1
ATOM 1038 C C . GLY A 1 142 ? -1.445 6.286 6.676 1.00 96.62 142 GLY A C 1
ATOM 1039 O O . GLY A 1 142 ? -2.429 6.399 7.407 1.00 96.62 142 GLY A O 1
ATOM 1040 N N . GLY A 1 143 ? -0.435 5.462 6.965 1.00 97.06 143 GLY A N 1
ATOM 1041 C CA . GLY A 1 143 ? -0.379 4.626 8.160 1.00 97.06 143 GLY A CA 1
ATOM 1042 C C . GLY A 1 143 ? -0.342 5.444 9.450 1.00 97.06 143 GLY A C 1
ATOM 1043 O O . GLY A 1 143 ? -1.097 5.154 10.378 1.00 97.06 143 GLY A O 1
ATOM 1044 N N . ALA A 1 144 ? 0.457 6.513 9.491 1.00 96.75 144 ALA A N 1
ATOM 1045 C CA . ALA A 1 144 ? 0.510 7.443 10.616 1.00 96.75 144 ALA A CA 1
ATOM 1046 C C . ALA A 1 144 ? -0.824 8.173 10.807 1.00 96.75 144 ALA A C 1
ATOM 1048 O O . ALA A 1 144 ? -1.317 8.266 11.930 1.00 96.75 144 ALA A O 1
ATOM 1049 N N . GLY A 1 145 ? -1.445 8.638 9.719 1.00 95.38 145 GLY A N 1
ATOM 1050 C CA . GLY A 1 145 ? -2.771 9.253 9.752 1.00 95.38 145 GLY A CA 1
ATOM 1051 C C . GLY A 1 145 ? -3.832 8.308 10.318 1.00 95.38 145 GLY A C 1
ATOM 1052 O O . GLY A 1 145 ? -4.597 8.700 11.199 1.00 95.38 145 GLY A O 1
ATOM 1053 N N . LEU A 1 146 ? -3.837 7.045 9.882 1.00 93.69 146 LEU A N 1
ATOM 1054 C CA . LEU A 1 146 ? -4.751 6.023 10.393 1.00 93.69 146 LEU A CA 1
ATOM 1055 C C . LEU A 1 146 ? -4.491 5.710 11.874 1.00 93.69 146 LEU A C 1
ATOM 1057 O O . LEU A 1 146 ? -5.432 5.635 12.664 1.00 93.69 146 LEU A O 1
ATOM 1061 N N . PHE A 1 147 ? -3.222 5.565 12.259 1.00 94.25 147 PHE A N 1
ATOM 1062 C CA . PHE A 1 147 ? -2.807 5.272 13.629 1.00 94.25 147 PHE A CA 1
ATOM 1063 C C . PHE A 1 147 ? -3.211 6.389 14.596 1.00 94.25 147 PHE A C 1
ATOM 1065 O O . PHE A 1 147 ? -3.911 6.150 15.581 1.00 94.25 147 PHE A O 1
ATOM 1072 N N . LEU A 1 148 ? -2.801 7.622 14.295 1.00 93.94 148 LEU A N 1
ATOM 1073 C CA . LEU A 1 148 ? -3.053 8.788 15.137 1.00 93.94 148 LEU A CA 1
ATOM 1074 C C . LEU A 1 148 ? -4.534 9.167 15.144 1.00 93.94 148 LEU A C 1
ATOM 1076 O O . LEU A 1 148 ? -5.072 9.488 16.202 1.00 93.94 148 LEU A O 1
ATOM 1080 N N . GLY A 1 149 ? -5.210 9.079 13.995 1.00 91.00 149 GLY A N 1
ATOM 1081 C CA . GLY A 1 149 ? -6.646 9.322 13.895 1.00 91.00 149 GLY A CA 1
ATOM 1082 C C . GLY A 1 149 ? -7.456 8.346 14.749 1.00 91.00 149 GLY A C 1
ATOM 1083 O O . GLY A 1 149 ? -8.342 8.768 15.489 1.00 91.00 149 GLY A O 1
ATOM 1084 N N . ALA A 1 150 ? -7.116 7.055 14.719 1.00 87.62 150 ALA A N 1
ATOM 1085 C CA . ALA A 1 150 ? -7.787 6.050 15.538 1.00 87.62 150 ALA A CA 1
ATOM 1086 C C . ALA A 1 150 ? -7.517 6.232 17.043 1.00 87.62 150 ALA A C 1
ATOM 1088 O O . ALA A 1 150 ? -8.439 6.099 17.848 1.00 87.62 150 ALA A O 1
ATOM 1089 N N . LEU A 1 151 ? -6.286 6.589 17.433 1.00 86.94 151 LEU A N 1
ATOM 1090 C CA . LEU A 1 151 ? -5.975 6.918 18.828 1.00 86.94 151 LEU A CA 1
ATOM 1091 C C . LEU A 1 151 ? -6.742 8.152 19.312 1.00 86.94 151 LEU A C 1
ATOM 1093 O O . LEU A 1 151 ? -7.285 8.133 20.413 1.00 86.94 151 LEU A O 1
ATOM 1097 N N . TYR A 1 152 ? -6.819 9.202 18.491 1.00 86.94 152 TYR A N 1
ATOM 1098 C CA . TYR A 1 152 ? -7.575 10.407 18.822 1.00 86.94 152 TYR A CA 1
ATOM 1099 C C . TYR A 1 152 ? -9.057 10.099 19.060 1.00 86.94 152 TYR A C 1
ATOM 1101 O O . TYR A 1 152 ? -9.605 10.528 20.073 1.00 86.94 152 TYR A O 1
ATOM 1109 N N . LEU A 1 153 ? -9.686 9.318 18.174 1.00 82.50 153 LEU A N 1
ATOM 1110 C CA . LEU A 1 153 ? -11.082 8.900 18.338 1.00 82.50 153 LEU A CA 1
ATOM 1111 C C . LEU A 1 153 ? -11.283 8.090 19.627 1.00 82.50 153 LEU A C 1
ATOM 1113 O O . LEU A 1 153 ? -12.186 8.392 20.401 1.00 82.50 153 LEU A O 1
ATOM 1117 N N . GLY A 1 154 ? -10.391 7.136 19.915 1.00 80.31 154 GLY A N 1
ATOM 1118 C CA . GLY A 1 154 ? -10.454 6.349 21.151 1.00 80.31 154 GLY A CA 1
ATOM 1119 C C . GLY A 1 154 ? -10.305 7.189 22.428 1.00 80.31 154 GLY A C 1
ATOM 1120 O O . GLY A 1 154 ? -11.008 6.950 23.411 1.00 80.31 154 GLY A O 1
ATOM 1121 N N . ILE A 1 155 ? -9.428 8.200 22.418 1.00 74.31 155 ILE A N 1
ATOM 1122 C CA . ILE A 1 155 ? -9.278 9.149 23.534 1.00 74.31 155 ILE A CA 1
ATOM 1123 C C . ILE A 1 155 ? -10.532 10.017 23.671 1.00 74.31 155 ILE A C 1
ATOM 1125 O O . ILE A 1 155 ? -11.048 10.168 24.775 1.00 74.31 155 ILE A O 1
ATOM 1129 N N . ALA A 1 156 ? -11.036 10.572 22.567 1.00 77.25 156 ALA A N 1
ATOM 1130 C CA . ALA A 1 156 ? -12.203 11.448 22.570 1.00 77.25 156 ALA A CA 1
ATOM 1131 C C . ALA A 1 156 ? -13.466 10.747 23.093 1.00 77.25 156 ALA A C 1
ATOM 1133 O O . ALA A 1 156 ? -14.267 11.374 23.785 1.00 77.25 156 ALA A O 1
ATOM 1134 N N . ASP A 1 157 ? -13.635 9.457 22.803 1.00 75.19 157 ASP A N 1
ATOM 1135 C CA . ASP A 1 157 ? -14.756 8.670 23.321 1.00 75.19 157 ASP A CA 1
ATOM 1136 C C . ASP A 1 157 ? -14.594 8.291 24.796 1.00 75.19 157 ASP A C 1
ATOM 1138 O O . ASP A 1 157 ? -15.590 8.158 25.496 1.00 75.19 157 ASP A O 1
ATOM 1142 N N . SER A 1 158 ? -13.362 8.195 25.303 1.00 70.75 158 SER A N 1
ATOM 1143 C CA . SER A 1 158 ? -13.095 7.913 26.724 1.00 70.75 158 SER A CA 1
ATOM 1144 C C . SER A 1 158 ? -13.354 9.113 27.651 1.00 70.75 158 SER A C 1
ATOM 1146 O O . SER A 1 158 ? -13.301 8.967 28.870 1.00 70.75 158 SER A O 1
ATOM 1148 N N . LEU A 1 159 ? -13.578 10.305 27.087 1.00 71.12 159 LEU A N 1
ATOM 1149 C CA . LEU A 1 159 ? -13.824 11.557 27.814 1.00 71.12 159 LEU A CA 1
ATOM 1150 C C . LEU A 1 159 ? -15.310 11.967 27.848 1.00 71.12 159 LEU A C 1
ATOM 1152 O O . LEU A 1 159 ? -15.625 13.008 28.427 1.00 71.12 159 LEU A O 1
ATOM 1156 N N . LYS A 1 160 ? -16.199 11.193 27.213 1.00 62.22 160 LYS A N 1
ATOM 1157 C CA . LYS A 1 160 ? -17.660 11.380 27.230 1.00 62.22 160 LYS A CA 1
ATOM 1158 C C . LYS A 1 160 ? -18.301 10.476 28.278 1.00 62.22 160 LYS A C 1
ATOM 1160 O O . LYS A 1 160 ? -19.310 10.924 28.864 1.00 62.22 160 LYS A O 1
#

Organism: Alexandrium catenella (NCBI:txid2925)